Protein AF-A0A922Y7H1-F1 (afdb_monomer)

pLDDT: mean 80.5, std 18.49, range [31.0, 97.25]

Nearest PDB structures (foldseek):
  8wi9-assembly1_w  TM=2.968E-01  e=5.304E+00  Mycolicibacterium smegmatis MC2 155
  3zje-assembly1_A  TM=2.813E-01  e=7.706E+00  Homo sapiens

Sequence (169 aa):
YGSLTTSADGYLCSDLGFDNWMLQHILPPTGPLRGSPVALAERSLAVRLPESMSVREFDKQLHHRMRHAALNPWLHSDAGRAHCDLIGIAPAELMRHTAYGFGEMKRVSAAQEFYFFRPRGDDADRLLRIVELIIHDHVMRPQWRKAASWRSRAQGFGHGYGVRSPSTP

Radius of gyration: 19.72 Å; Cα contacts (8 Å, |Δi|>4): 194; chains: 1; bounding box: 65×36×48 Å

Solvent-accessible surface area (backbone atoms only — not comparable to full-atom values): 10376 Å² total; per-residue (Å²): 121,46,45,29,30,29,44,97,90,69,45,83,39,67,54,87,61,55,91,68,67,73,77,60,55,62,45,33,80,79,61,68,60,92,89,44,55,48,44,83,43,80,56,45,76,44,73,61,73,57,95,90,52,52,70,70,57,51,52,53,53,50,48,62,74,43,49,90,35,20,47,54,63,39,41,74,33,72,69,32,42,54,51,23,62,75,73,73,46,63,52,65,46,73,32,39,22,25,76,45,80,59,83,95,48,77,48,72,44,76,42,81,84,52,64,67,69,49,46,52,41,70,48,23,36,48,53,52,51,53,56,52,48,55,52,48,48,56,70,75,42,60,79,58,64,76,74,56,80,72,78,60,82,82,76,59,80,80,79,75,84,74,81,80,76,86,87,76,136

Foldseek 3Di:
DQQWAADPVGDIDGDDCPVVDDQQFQAEPVAADDVFQWHGDRRDIDGNADPLDDPVNLVVLLLVVQVVQWLLVCCVDPNVVVVCVVVVHRSRRVWTWDWDDDDPDTDIDTDSPDGDADSHYDRSNVSNVSSRVSRVCVVVPVVVVVVPPPDDPVPDDDPDPDDDDDDDD

Mean predicted aligned error: 10.4 Å

Structure (mmCIF, N/CA/C/O backbone):
data_AF-A0A922Y7H1-F1
#
_entry.id   AF-A0A922Y7H1-F1
#
loop_
_atom_site.group_PDB
_atom_site.id
_atom_site.type_symbol
_atom_site.label_atom_id
_atom_site.label_alt_id
_atom_site.label_comp_id
_atom_site.label_asym_id
_atom_site.label_entity_id
_atom_site.label_seq_id
_atom_site.pdbx_PDB_ins_code
_atom_site.Cartn_x
_atom_site.Cartn_y
_atom_site.Cartn_z
_atom_site.occupancy
_atom_site.B_iso_or_equiv
_atom_site.auth_seq_id
_atom_site.auth_comp_id
_atom_site.auth_asym_id
_atom_site.auth_atom_id
_atom_site.pdbx_PDB_model_num
ATOM 1 N N . TYR A 1 1 ? 5.711 13.953 -1.447 1.00 72.12 1 TYR A N 1
ATOM 2 C CA . TYR A 1 1 ? 6.305 12.800 -0.731 1.00 72.12 1 TYR A CA 1
ATOM 3 C C . TYR A 1 1 ? 6.276 11.640 -1.706 1.00 72.12 1 TYR A C 1
ATOM 5 O O . TYR A 1 1 ? 5.263 11.511 -2.378 1.00 72.12 1 TYR A O 1
ATOM 13 N N . GLY A 1 2 ? 7.370 10.902 -1.890 1.00 77.75 2 GLY A N 1
ATOM 14 C CA . GLY A 1 2 ? 7.399 9.782 -2.834 1.00 77.75 2 GLY A CA 1
ATOM 15 C C . GLY A 1 2 ? 7.396 10.127 -4.329 1.00 77.75 2 GLY A C 1
ATOM 16 O O . GLY A 1 2 ? 7.286 9.232 -5.160 1.00 77.75 2 GLY A O 1
ATOM 17 N N . SER A 1 3 ? 7.492 11.411 -4.675 1.00 82.31 3 SER A N 1
ATOM 18 C CA . SER A 1 3 ? 7.348 11.920 -6.043 1.00 82.31 3 SER A CA 1
ATOM 19 C C . SER A 1 3 ? 8.619 11.820 -6.878 1.00 82.31 3 SER A C 1
ATOM 21 O O . SER A 1 3 ? 8.568 12.057 -8.083 1.00 82.31 3 SER A O 1
ATOM 23 N N . LEU A 1 4 ? 9.753 11.509 -6.243 1.00 88.38 4 LEU A N 1
ATOM 24 C CA . LEU A 1 4 ? 11.040 11.460 -6.916 1.00 88.38 4 LEU A CA 1
ATOM 25 C C . LEU A 1 4 ? 11.335 10.061 -7.448 1.00 88.38 4 LEU A C 1
ATOM 27 O O . LEU A 1 4 ? 11.138 9.069 -6.744 1.00 88.38 4 LEU A O 1
ATOM 31 N N . THR A 1 5 ? 11.857 10.024 -8.661 1.00 88.56 5 THR A N 1
ATOM 32 C CA . THR A 1 5 ? 12.353 8.854 -9.391 1.00 88.56 5 THR A CA 1
ATOM 33 C C . THR A 1 5 ? 13.762 9.160 -9.907 1.00 88.56 5 THR A C 1
ATOM 35 O O . THR A 1 5 ? 14.341 10.210 -9.596 1.00 88.56 5 THR A O 1
ATOM 38 N N . THR A 1 6 ? 14.373 8.218 -10.620 1.00 88.69 6 THR A N 1
ATOM 39 C CA . THR A 1 6 ? 15.656 8.424 -11.305 1.00 88.69 6 THR A CA 1
ATOM 40 C C . THR A 1 6 ? 15.438 8.271 -12.802 1.00 88.69 6 THR A C 1
ATOM 42 O O . THR A 1 6 ? 14.778 7.335 -13.231 1.00 88.69 6 THR A O 1
ATOM 45 N N . SER A 1 7 ? 15.940 9.202 -13.602 1.00 86.94 7 SER A N 1
ATOM 46 C CA . SER A 1 7 ? 15.874 9.110 -15.059 1.00 86.94 7 SER A CA 1
ATOM 47 C C . SER A 1 7 ? 16.878 8.083 -15.596 1.00 86.94 7 SER A C 1
ATOM 49 O O . SER A 1 7 ? 17.811 7.689 -14.894 1.00 86.94 7 SER A O 1
ATOM 51 N N . ALA A 1 8 ? 16.726 7.672 -16.857 1.00 85.75 8 ALA A N 1
ATOM 52 C CA . ALA A 1 8 ? 17.631 6.721 -17.513 1.00 85.75 8 ALA A CA 1
ATOM 53 C C . ALA A 1 8 ? 19.113 7.159 -17.501 1.00 85.75 8 ALA A C 1
ATOM 55 O O . ALA A 1 8 ? 20.016 6.327 -17.473 1.00 85.75 8 ALA A O 1
ATOM 56 N N . ASP A 1 9 ? 19.373 8.467 -17.491 1.00 87.56 9 ASP A N 1
ATOM 57 C CA . ASP A 1 9 ? 20.699 9.087 -17.387 1.00 87.56 9 ASP A CA 1
ATOM 58 C C . ASP A 1 9 ? 21.171 9.318 -15.934 1.00 87.56 9 ASP A C 1
ATOM 60 O O . ASP A 1 9 ? 22.264 9.837 -15.707 1.00 87.56 9 ASP A O 1
ATOM 64 N N . GLY A 1 10 ? 20.396 8.875 -14.940 1.00 83.50 10 GLY A N 1
ATOM 65 C CA . GLY A 1 10 ? 20.803 8.819 -13.534 1.00 83.50 10 GLY A CA 1
ATOM 66 C C . GLY A 1 10 ? 20.499 10.072 -12.709 1.00 83.50 10 GLY A C 1
ATOM 67 O O . GLY A 1 10 ? 20.945 10.163 -11.561 1.00 83.50 10 GLY A O 1
ATOM 68 N N . TYR A 1 11 ? 19.746 11.037 -13.241 1.00 86.31 11 TYR A N 1
ATOM 69 C CA . TYR A 1 11 ? 19.364 12.241 -12.502 1.00 86.31 11 TYR A CA 1
ATOM 70 C C . TYR A 1 11 ? 18.078 12.034 -11.704 1.00 86.31 11 TYR A C 1
ATOM 72 O O . TYR A 1 11 ? 17.169 11.312 -12.104 1.00 86.31 11 TYR A O 1
ATOM 80 N N . LEU A 1 12 ? 17.977 12.708 -10.556 1.00 85.38 12 LEU A N 1
ATOM 81 C CA . LEU A 1 12 ? 16.723 12.752 -9.810 1.00 85.38 12 LEU A CA 1
ATOM 82 C C . LEU A 1 12 ? 15.704 13.592 -10.573 1.00 85.38 12 LEU A C 1
ATOM 84 O O . LEU A 1 12 ? 15.927 14.777 -10.826 1.00 85.38 12 LEU A O 1
ATOM 88 N N . CYS A 1 13 ? 14.561 12.992 -10.862 1.00 85.81 13 CYS A N 1
ATOM 89 C CA . CYS A 1 13 ? 13.435 13.647 -11.503 1.00 85.81 13 CYS A CA 1
ATOM 90 C C . CYS A 1 13 ? 12.200 13.567 -10.603 1.00 85.81 13 CYS A C 1
ATOM 92 O O . CYS A 1 13 ? 12.104 12.723 -9.714 1.00 85.81 13 CYS A O 1
ATOM 94 N N . SER A 1 14 ? 11.271 14.503 -10.791 1.00 83.06 14 SER A N 1
ATOM 95 C CA . SER A 1 14 ? 9.931 14.403 -10.219 1.00 83.06 14 SER A CA 1
ATOM 96 C C . SER A 1 14 ? 9.004 13.906 -11.311 1.00 83.06 14 SER A C 1
ATOM 98 O O . SER A 1 14 ? 9.002 14.473 -12.404 1.00 83.06 14 SER A O 1
ATOM 100 N N . ASP A 1 15 ? 8.209 12.884 -11.017 1.00 76.75 15 ASP A N 1
ATOM 101 C CA . ASP A 1 15 ? 7.280 12.336 -11.999 1.00 76.75 15 ASP A CA 1
ATOM 102 C C . ASP A 1 15 ? 6.275 13.395 -12.462 1.00 76.75 15 ASP A C 1
ATOM 104 O O . ASP A 1 15 ? 5.552 13.998 -11.659 1.00 76.75 15 ASP A O 1
ATOM 108 N N . LEU A 1 16 ? 6.206 13.594 -13.779 1.00 70.81 16 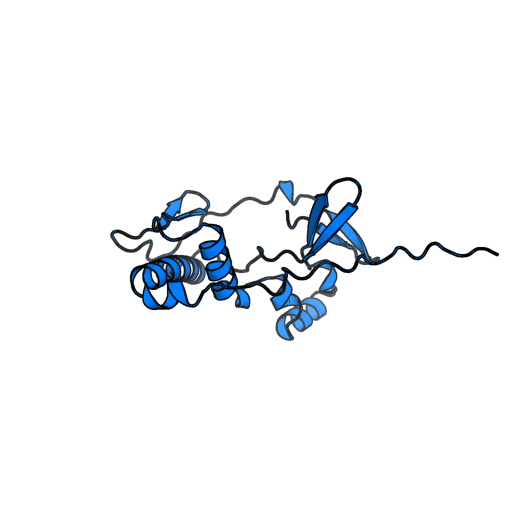LEU A N 1
ATOM 109 C CA . LEU A 1 16 ? 5.206 14.455 -14.394 1.00 70.81 16 LEU A CA 1
ATOM 110 C C . LEU A 1 16 ? 3.811 13.897 -14.101 1.00 70.81 16 LEU A C 1
ATOM 112 O O . LEU A 1 16 ? 3.502 12.747 -14.404 1.00 70.81 16 LEU A O 1
ATOM 116 N N . GLY A 1 17 ? 2.961 14.727 -13.498 1.00 72.69 17 GLY A N 1
ATOM 117 C CA . GLY A 1 17 ? 1.605 14.333 -13.125 1.00 72.69 17 GLY A CA 1
ATOM 118 C C . GLY A 1 17 ? 1.506 13.530 -11.829 1.00 72.69 17 GLY A C 1
ATOM 119 O O . GLY A 1 17 ? 0.415 13.049 -11.536 1.00 72.69 17 GLY A O 1
ATOM 120 N N . PHE A 1 18 ? 2.573 13.422 -11.024 1.00 74.25 18 PHE A N 1
ATOM 121 C CA . PHE A 1 18 ? 2.471 12.882 -9.660 1.00 74.25 18 PHE A CA 1
ATOM 122 C C . PHE A 1 18 ? 1.389 13.608 -8.842 1.00 74.25 18 PHE A C 1
ATOM 124 O O . PHE A 1 18 ? 0.595 12.976 -8.152 1.00 74.25 18 PHE A O 1
ATOM 131 N N . ASP A 1 19 ? 1.281 14.927 -9.013 1.00 77.06 19 ASP A N 1
ATOM 132 C CA . ASP A 1 19 ? 0.252 15.752 -8.367 1.00 77.06 19 ASP A CA 1
ATOM 133 C C . ASP A 1 19 ? -1.176 15.443 -8.855 1.00 77.06 19 ASP A C 1
ATOM 135 O O . ASP A 1 19 ? -2.150 15.793 -8.193 1.00 77.06 19 ASP A O 1
ATOM 139 N N . ASN A 1 20 ? -1.314 14.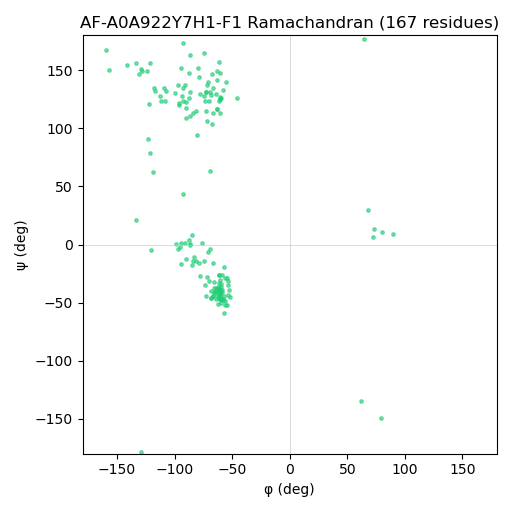743 -9.987 1.00 77.94 20 ASN A N 1
ATOM 140 C CA . ASN A 1 20 ? -2.595 14.301 -10.540 1.00 77.94 20 ASN A CA 1
ATOM 141 C C . ASN A 1 20 ? -2.962 12.871 -10.118 1.00 77.94 20 ASN A C 1
ATOM 143 O O . ASN A 1 20 ? -3.988 12.347 -10.561 1.00 77.94 20 ASN A O 1
ATOM 147 N N . TRP A 1 21 ? -2.145 12.201 -9.298 1.00 77.62 21 TRP A N 1
ATOM 148 C CA . TRP A 1 21 ? -2.483 10.871 -8.801 1.00 77.62 21 TRP A CA 1
ATOM 149 C C . TRP A 1 21 ? -3.742 10.953 -7.940 1.00 77.62 21 TRP A C 1
ATOM 151 O O . TRP A 1 21 ? -3.769 11.592 -6.890 1.00 77.62 21 TRP A O 1
ATOM 161 N N . MET A 1 22 ? -4.805 10.287 -8.386 1.00 73.06 22 MET A N 1
ATOM 162 C CA . MET A 1 22 ? -6.061 10.266 -7.650 1.00 73.06 22 MET A CA 1
ATOM 163 C C . MET A 1 22 ? -6.134 9.063 -6.717 1.00 73.06 22 MET A C 1
ATOM 165 O O . MET A 1 22 ? -5.894 7.924 -7.120 1.00 73.06 22 MET A O 1
ATOM 169 N N . LEU A 1 23 ? -6.565 9.313 -5.482 1.00 75.81 23 LEU A N 1
ATOM 170 C CA . LEU A 1 23 ? -6.943 8.249 -4.560 1.00 75.81 23 LEU A CA 1
ATOM 171 C C . LEU A 1 23 ? -8.162 7.498 -5.110 1.00 75.81 23 LEU A C 1
ATOM 173 O O . LEU A 1 23 ? -9.164 8.109 -5.487 1.00 75.81 23 LEU A O 1
ATOM 177 N N . GLN A 1 24 ? -8.073 6.171 -5.152 1.00 80.25 24 GLN A N 1
ATOM 178 C CA . GLN A 1 24 ? -9.160 5.305 -5.600 1.00 80.25 24 GLN A CA 1
ATOM 179 C C . GLN A 1 24 ? -10.004 4.819 -4.419 1.00 80.25 24 GLN A C 1
ATOM 181 O O . GLN A 1 24 ? -9.518 4.685 -3.296 1.00 80.25 24 GLN A O 1
ATOM 186 N N . HIS A 1 25 ? -11.281 4.539 -4.683 1.00 85.06 25 HIS A N 1
ATOM 187 C CA . HIS A 1 25 ? -12.194 3.993 -3.681 1.00 85.06 25 HIS A CA 1
ATOM 188 C C . HIS A 1 25 ? -11.787 2.555 -3.353 1.00 85.06 25 HIS A C 1
ATOM 190 O O . HIS A 1 25 ? -11.602 1.739 -4.259 1.00 85.06 25 HIS A O 1
ATOM 196 N N . ILE A 1 26 ? -11.695 2.245 -2.061 1.00 86.19 26 ILE A N 1
ATOM 197 C CA . ILE A 1 26 ? -11.404 0.896 -1.572 1.00 86.19 26 ILE A CA 1
ATOM 198 C C . ILE A 1 26 ? -12.742 0.178 -1.388 1.00 86.19 26 ILE A C 1
ATOM 200 O O . ILE A 1 26 ? -13.571 0.605 -0.586 1.00 86.19 26 ILE A O 1
ATOM 204 N N . LEU A 1 27 ? -12.961 -0.901 -2.139 1.00 88.00 27 LEU A N 1
ATOM 205 C CA . LEU A 1 27 ? -14.220 -1.651 -2.175 1.00 88.00 27 LEU A CA 1
ATOM 206 C C . LEU A 1 27 ? -13.985 -3.118 -1.770 1.00 88.00 27 LEU A C 1
ATOM 208 O O . LEU A 1 27 ? -13.888 -3.995 -2.639 1.00 88.00 27 LEU A O 1
ATOM 212 N N . PRO A 1 28 ? -13.853 -3.390 -0.459 1.00 88.94 28 PRO A N 1
ATOM 213 C CA . PRO A 1 28 ? -13.754 -4.746 0.062 1.00 88.94 28 PRO A CA 1
ATOM 214 C C . PRO A 1 28 ? -15.128 -5.438 -0.015 1.00 88.94 28 PRO A C 1
ATOM 216 O O . PRO A 1 28 ? -16.120 -4.839 0.407 1.00 88.94 28 PRO A O 1
ATOM 219 N N . PRO A 1 29 ? -15.230 -6.671 -0.547 1.00 89.56 29 PRO A N 1
ATOM 220 C CA . PRO A 1 29 ? -16.507 -7.370 -0.705 1.00 89.56 29 PRO A CA 1
ATOM 221 C C . PRO A 1 29 ? -17.238 -7.646 0.612 1.00 89.56 29 PRO A C 1
ATOM 223 O O . PRO A 1 29 ? -18.468 -7.642 0.627 1.00 89.56 29 PRO A O 1
ATOM 226 N N . THR A 1 30 ? -16.519 -7.894 1.711 1.00 89.00 30 THR A N 1
ATOM 227 C CA . THR A 1 30 ? -17.152 -8.267 2.990 1.00 89.00 30 THR A CA 1
ATOM 228 C C . THR A 1 30 ? -17.387 -7.080 3.919 1.00 89.00 30 THR A C 1
ATOM 230 O O . THR A 1 30 ? -18.186 -7.178 4.850 1.00 89.00 30 THR A O 1
ATOM 233 N N . GLY A 1 31 ? -16.725 -5.949 3.660 1.00 89.44 31 GLY A N 1
ATOM 234 C CA . GLY A 1 31 ? -16.810 -4.752 4.491 1.00 89.44 31 GLY A CA 1
ATOM 235 C C . GLY A 1 31 ? -16.257 -4.934 5.919 1.00 89.44 31 GLY A C 1
ATOM 236 O O . GLY A 1 31 ? -15.794 -6.018 6.305 1.00 89.44 31 GLY A O 1
ATOM 237 N N . PRO A 1 32 ? -16.247 -3.852 6.722 1.00 91.44 32 PRO A N 1
ATOM 238 C CA . PRO A 1 32 ? -15.766 -3.900 8.104 1.00 91.44 32 PRO A CA 1
ATOM 239 C C . PRO A 1 32 ? -16.611 -4.818 8.988 1.00 91.44 32 PRO A C 1
ATOM 241 O O . PRO A 1 32 ? -17.822 -4.940 8.796 1.00 91.44 32 PRO A O 1
ATOM 244 N N . LEU A 1 33 ? -15.989 -5.437 9.999 1.00 88.00 33 LEU A N 1
ATOM 245 C CA . LEU A 1 33 ? -16.744 -6.196 11.004 1.00 88.00 33 LEU A CA 1
ATOM 246 C C . LEU A 1 33 ? -17.728 -5.295 11.759 1.00 88.00 33 LEU A C 1
ATOM 248 O O . LEU A 1 33 ? -17.536 -4.084 11.905 1.00 88.00 33 LEU A O 1
ATOM 252 N N . ARG A 1 34 ? -18.775 -5.898 12.328 1.00 86.88 34 ARG A N 1
ATOM 253 C CA . ARG A 1 34 ? -19.688 -5.171 13.213 1.00 86.88 34 ARG A CA 1
ATOM 254 C C . ARG A 1 34 ? -1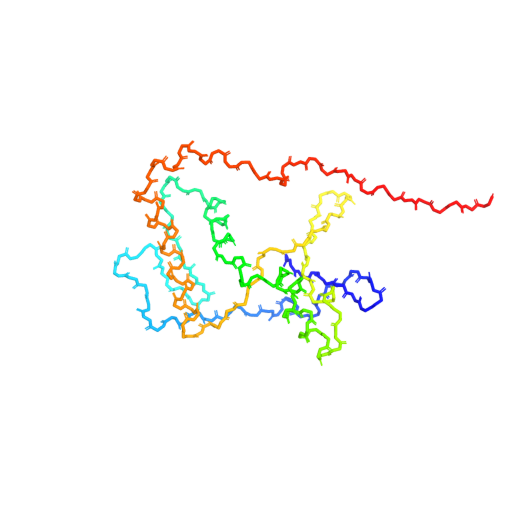8.918 -4.621 14.416 1.00 86.88 34 ARG A C 1
ATOM 256 O O . ARG A 1 34 ? -18.267 -5.372 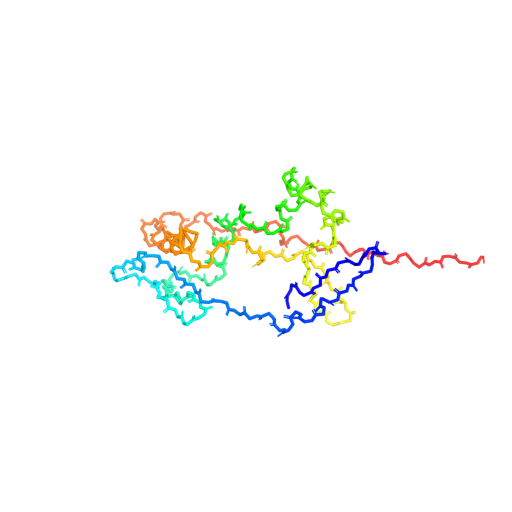15.134 1.00 86.88 34 ARG A O 1
ATOM 263 N N . GLY A 1 35 ? -19.020 -3.311 14.641 1.00 86.62 35 GLY A N 1
ATOM 264 C CA . GLY A 1 35 ? -18.272 -2.629 15.702 1.00 86.62 35 GLY A CA 1
ATOM 265 C C . GLY A 1 35 ? -16.778 -2.467 15.405 1.00 86.62 35 GLY A C 1
ATOM 266 O O . GLY A 1 35 ? -16.023 -2.135 16.319 1.00 86.62 35 GLY A O 1
ATOM 267 N N . SER A 1 36 ? -16.352 -2.692 14.155 1.00 89.19 36 SER A N 1
ATOM 268 C CA . SER A 1 36 ? -14.960 -2.536 13.745 1.00 89.19 36 SER A CA 1
ATOM 269 C C . SER A 1 36 ? -14.443 -1.131 14.077 1.00 89.19 36 SER A C 1
ATOM 271 O O . SER A 1 36 ? -15.161 -0.140 13.907 1.00 89.19 36 SER A O 1
ATOM 273 N N . PRO A 1 37 ? -13.191 -1.011 14.549 1.00 91.62 37 PRO A N 1
ATOM 274 C CA . PRO A 1 37 ? -12.519 0.278 14.667 1.00 91.62 37 PRO A CA 1
ATOM 275 C C . PRO A 1 37 ? -12.173 0.883 13.296 1.00 91.62 37 PRO A C 1
ATOM 277 O O . PRO A 1 37 ? -11.643 1.991 13.248 1.00 91.62 37 PRO A O 1
ATOM 280 N N . VAL A 1 38 ? -12.442 0.171 12.199 1.00 94.12 38 VAL A N 1
ATOM 281 C CA . VAL A 1 38 ? -12.191 0.606 10.826 1.00 94.12 38 VAL A CA 1
ATOM 282 C C . VAL A 1 38 ? -13.513 0.904 10.129 1.00 94.12 38 VAL A C 1
ATOM 284 O O . VAL A 1 38 ? -14.454 0.116 10.193 1.00 94.12 38 VAL A O 1
ATOM 287 N N . ALA A 1 39 ? -13.567 2.024 9.420 1.00 92.62 39 ALA A N 1
ATOM 288 C CA . ALA A 1 39 ? -14.666 2.388 8.540 1.00 92.62 39 ALA A CA 1
ATOM 289 C C . ALA A 1 39 ? -14.147 2.652 7.122 1.00 92.62 39 ALA A C 1
ATOM 291 O O . ALA A 1 39 ? -13.018 3.109 6.931 1.00 92.62 39 ALA A O 1
ATOM 292 N N . LEU A 1 40 ? -14.986 2.378 6.123 1.00 90.81 40 LEU A N 1
ATOM 293 C CA . LEU A 1 40 ? -14.726 2.779 4.742 1.00 90.81 40 LEU A CA 1
ATOM 294 C C . LEU A 1 40 ? -15.128 4.245 4.583 1.00 90.81 40 LEU A C 1
ATOM 296 O O . LEU A 1 40 ? -16.302 4.582 4.724 1.00 90.81 40 LEU A O 1
ATOM 300 N N . ALA A 1 41 ? -14.154 5.109 4.314 1.00 86.50 41 ALA A N 1
ATOM 301 C CA . ALA A 1 41 ? -14.401 6.457 3.819 1.00 86.50 41 ALA A CA 1
ATOM 302 C C . ALA A 1 41 ? -14.365 6.445 2.282 1.00 86.50 41 ALA A C 1
ATOM 304 O O . ALA A 1 41 ? -14.017 5.437 1.670 1.00 86.50 41 ALA A O 1
ATOM 305 N N . GLU A 1 42 ? -14.707 7.567 1.644 1.00 80.06 42 GLU A N 1
ATOM 306 C CA . GLU A 1 42 ? -14.826 7.649 0.180 1.00 80.06 42 GLU A CA 1
ATOM 307 C C . GLU A 1 42 ? -13.568 7.132 -0.548 1.00 80.06 42 GLU A C 1
ATOM 309 O O . GLU A 1 42 ? -13.665 6.336 -1.478 1.00 80.06 42 GLU A O 1
ATOM 314 N N . ARG A 1 43 ? -12.373 7.532 -0.093 1.00 81.88 43 ARG A N 1
ATOM 315 C CA . ARG A 1 43 ? -11.085 7.223 -0.750 1.00 81.88 43 ARG A CA 1
ATOM 316 C C . ARG A 1 43 ? -10.005 6.734 0.214 1.00 81.88 43 ARG A C 1
ATOM 318 O O . ARG A 1 43 ? -8.813 6.856 -0.062 1.00 81.88 43 ARG A O 1
ATOM 325 N N . SER A 1 44 ? -10.407 6.236 1.379 1.00 87.31 44 SER A N 1
ATOM 326 C CA . SER A 1 44 ? -9.483 5.793 2.422 1.00 87.31 44 SER A CA 1
ATOM 327 C C . SER A 1 44 ? -10.152 4.841 3.410 1.00 87.31 44 SER A C 1
ATOM 329 O O . SER A 1 44 ? -11.375 4.702 3.456 1.00 87.31 44 SER A O 1
ATOM 331 N N . LEU A 1 45 ? -9.329 4.190 4.229 1.00 90.38 45 LEU A N 1
ATOM 332 C CA . LEU A 1 45 ? -9.788 3.557 5.458 1.00 90.38 45 LEU A CA 1
ATOM 333 C C . LEU A 1 45 ? -9.680 4.581 6.589 1.00 90.38 45 LEU A C 1
ATOM 335 O O . LEU A 1 45 ? -8.596 5.099 6.856 1.00 90.38 45 LEU A O 1
ATOM 339 N N . ALA A 1 46 ? -10.794 4.866 7.255 1.00 92.94 46 ALA A N 1
ATOM 340 C CA . ALA A 1 46 ? -10.803 5.646 8.483 1.00 92.94 46 ALA A CA 1
ATOM 341 C C . ALA A 1 46 ? -10.600 4.698 9.667 1.00 92.94 46 ALA A C 1
ATOM 343 O O . ALA A 1 46 ? -11.329 3.718 9.817 1.00 92.94 46 ALA A O 1
ATOM 344 N N . VAL A 1 47 ? -9.603 4.978 10.502 1.00 95.19 47 VAL A N 1
ATOM 345 C CA . VAL A 1 47 ? -9.177 4.072 11.571 1.00 95.19 47 VAL A CA 1
ATOM 346 C C . VAL A 1 47 ? -9.260 4.775 12.918 1.00 95.19 47 VAL A C 1
ATOM 348 O O . VAL A 1 47 ? -8.596 5.785 13.144 1.00 95.19 47 VAL A O 1
ATOM 351 N N . ARG A 1 48 ? -10.049 4.223 13.841 1.00 95.12 48 ARG A N 1
ATOM 352 C CA . ARG A 1 48 ? -10.106 4.666 15.235 1.00 95.12 48 ARG A CA 1
ATOM 353 C C . ARG A 1 48 ? -9.092 3.886 16.063 1.00 95.12 48 ARG A C 1
ATOM 355 O O . ARG A 1 48 ? -9.283 2.704 16.344 1.00 95.12 48 ARG A O 1
ATOM 362 N N . LEU A 1 49 ? -8.029 4.565 16.475 1.00 95.50 49 LEU A N 1
ATOM 363 C CA . LEU A 1 49 ? -6.986 3.965 17.301 1.00 95.50 49 LEU A CA 1
ATOM 364 C C . LEU A 1 49 ? -7.420 3.877 18.777 1.00 95.50 49 LEU A C 1
ATOM 366 O O . LEU A 1 49 ? -8.097 4.782 19.268 1.00 95.50 49 LEU A O 1
ATOM 370 N N . PRO A 1 50 ? -7.029 2.815 19.506 1.00 93.31 50 PRO A N 1
ATOM 371 C CA . PRO A 1 50 ? -7.113 2.793 20.965 1.00 93.31 50 PRO A CA 1
ATOM 372 C C . PRO A 1 50 ? -6.255 3.905 21.584 1.00 93.31 50 PRO A C 1
ATOM 374 O O . PRO A 1 50 ? -5.166 4.173 21.087 1.00 93.31 50 PRO A O 1
ATOM 377 N N . GLU A 1 51 ? -6.665 4.464 22.727 1.00 91.00 51 GLU A N 1
ATOM 378 C CA . GLU A 1 51 ? -5.932 5.549 23.421 1.00 91.00 51 GLU A CA 1
ATOM 379 C C . GLU A 1 51 ? -4.463 5.212 23.729 1.00 91.00 51 GLU A C 1
ATOM 381 O O . GLU A 1 51 ? -3.600 6.081 23.784 1.00 91.00 51 GLU A O 1
ATOM 386 N N . SER A 1 52 ? -4.170 3.923 23.908 1.00 90.12 52 SER A N 1
ATOM 387 C CA . SER A 1 52 ? -2.828 3.412 24.205 1.00 90.12 52 SER A CA 1
ATOM 388 C C . SER A 1 52 ? -1.963 3.137 22.970 1.00 90.12 52 SER A C 1
ATOM 390 O O . SER A 1 52 ? -0.850 2.642 23.133 1.00 90.12 52 SER A O 1
ATOM 392 N N . MET A 1 53 ? -2.458 3.383 21.754 1.00 92.12 53 MET A N 1
ATOM 393 C CA . MET A 1 53 ? -1.713 3.193 20.507 1.00 92.12 53 MET A CA 1
ATOM 394 C C . MET A 1 53 ? -1.422 4.547 19.865 1.00 92.12 53 MET A C 1
ATOM 396 O O . MET A 1 53 ? -2.331 5.300 19.524 1.00 92.12 53 MET A O 1
ATOM 400 N N . SER A 1 54 ? -0.143 4.833 19.625 1.00 92.25 54 SER A N 1
ATOM 401 C CA . SER A 1 54 ? 0.237 6.012 18.841 1.00 92.25 54 SER A CA 1
ATOM 402 C C . SER A 1 54 ? 0.083 5.763 17.337 1.00 92.25 54 SER A C 1
ATOM 404 O O . SER A 1 54 ? 0.296 4.648 16.860 1.00 92.25 54 SER A O 1
ATOM 406 N N . VAL A 1 55 ? -0.177 6.821 16.563 1.00 92.62 55 VAL A N 1
ATOM 407 C CA . VAL A 1 55 ? -0.209 6.760 15.085 1.00 92.62 55 VAL A CA 1
ATOM 408 C C . VAL A 1 55 ? 1.089 6.171 14.526 1.00 92.62 55 VAL A C 1
ATOM 410 O O . VAL A 1 55 ? 1.071 5.288 13.678 1.00 92.62 55 VAL A O 1
ATOM 413 N N . ARG A 1 56 ? 2.238 6.585 15.070 1.00 90.12 56 ARG A N 1
ATOM 414 C CA . ARG A 1 56 ? 3.549 6.093 14.628 1.00 90.12 56 ARG A CA 1
ATOM 415 C C . ARG A 1 56 ? 3.725 4.591 14.848 1.00 90.12 56 ARG A C 1
ATOM 417 O O . ARG A 1 56 ? 4.422 3.929 14.081 1.00 90.12 56 ARG A O 1
ATOM 424 N N . GLU A 1 57 ? 3.185 4.065 15.940 1.00 92.44 57 GLU A N 1
ATOM 425 C CA . GLU A 1 57 ? 3.214 2.631 16.213 1.00 92.44 57 GLU A CA 1
ATOM 426 C C . GLU A 1 57 ? 2.323 1.873 15.231 1.00 92.44 57 GLU A C 1
ATOM 428 O O . GLU A 1 57 ? 2.781 0.893 14.640 1.00 92.44 57 GLU A O 1
ATOM 433 N N . PHE A 1 58 ? 1.107 2.371 14.997 1.00 94.19 58 PHE A N 1
ATOM 434 C CA . PHE A 1 58 ? 0.199 1.832 13.989 1.00 94.19 58 PHE A CA 1
ATOM 435 C C . PHE A 1 58 ? 0.861 1.779 12.604 1.00 94.19 58 PHE A C 1
ATOM 437 O O . PHE A 1 58 ? 0.930 0.705 12.007 1.00 94.19 58 PHE A O 1
ATOM 444 N N . ASP A 1 59 ? 1.437 2.890 12.138 1.00 91.94 59 ASP A N 1
ATOM 445 C CA . ASP A 1 59 ? 2.093 2.981 10.827 1.00 91.94 59 ASP A CA 1
ATOM 446 C C . ASP A 1 59 ? 3.236 1.976 10.681 1.00 91.94 59 ASP A C 1
ATOM 448 O O . ASP A 1 59 ? 3.375 1.323 9.647 1.00 91.94 59 ASP A O 1
ATOM 452 N N . LYS A 1 60 ? 4.045 1.793 11.732 1.00 90.62 60 LYS A N 1
ATOM 453 C CA . LYS A 1 60 ? 5.117 0.787 11.731 1.00 90.62 60 LYS A CA 1
ATOM 454 C C . LYS A 1 60 ? 4.566 -0.629 11.591 1.00 90.62 60 LYS A C 1
ATOM 456 O O . LYS A 1 60 ? 5.137 -1.429 10.849 1.00 90.62 60 LYS A O 1
ATOM 461 N N . GLN A 1 61 ? 3.490 -0.951 12.306 1.00 93.19 61 GLN A N 1
ATOM 462 C CA . GLN A 1 61 ? 2.860 -2.271 12.240 1.00 93.19 61 GLN A CA 1
ATOM 463 C C . GLN A 1 61 ? 2.203 -2.511 10.879 1.00 93.19 61 GLN A C 1
ATOM 465 O O . GLN A 1 61 ? 2.315 -3.611 10.330 1.00 93.19 61 GLN A O 1
ATOM 470 N N . LEU A 1 62 ? 1.561 -1.484 10.321 1.00 93.62 62 LEU A N 1
ATOM 471 C CA . LEU A 1 62 ? 0.984 -1.522 8.985 1.00 93.62 62 LEU A CA 1
ATOM 472 C C . LEU A 1 62 ? 2.072 -1.750 7.938 1.00 93.62 62 LEU A C 1
ATOM 474 O O . LEU A 1 62 ? 1.981 -2.708 7.175 1.00 93.62 62 LEU A O 1
ATOM 478 N N . HIS A 1 63 ? 3.144 -0.956 7.964 1.00 91.38 63 HIS A N 1
ATOM 479 C CA . HIS A 1 63 ? 4.283 -1.119 7.063 1.00 91.38 63 HIS A CA 1
ATOM 480 C C . HIS A 1 63 ? 4.899 -2.520 7.167 1.00 91.38 63 HIS A C 1
ATOM 482 O O . HIS A 1 63 ? 5.156 -3.169 6.154 1.00 91.38 63 HIS A O 1
ATOM 488 N N . HIS A 1 64 ? 5.080 -3.034 8.389 1.00 91.06 64 HIS A N 1
ATOM 489 C CA . HIS A 1 64 ? 5.609 -4.379 8.600 1.00 91.06 64 HIS A CA 1
ATOM 490 C C . HIS A 1 64 ? 4.724 -5.462 7.970 1.00 91.06 64 HIS A C 1
ATOM 492 O O . HIS A 1 64 ? 5.238 -6.340 7.275 1.00 91.06 64 HIS A O 1
ATOM 498 N N . ARG A 1 65 ? 3.402 -5.400 8.182 1.00 92.31 65 ARG A N 1
ATOM 499 C CA . ARG A 1 65 ? 2.453 -6.372 7.613 1.00 92.31 65 ARG A CA 1
ATOM 500 C C . ARG A 1 65 ? 2.304 -6.226 6.094 1.00 92.31 65 ARG A C 1
ATOM 502 O O . ARG A 1 65 ? 2.133 -7.229 5.410 1.00 92.31 65 ARG A O 1
ATOM 509 N N . MET A 1 66 ? 2.445 -5.012 5.562 1.00 92.50 66 MET A N 1
ATOM 510 C CA . MET A 1 66 ? 2.340 -4.705 4.129 1.00 92.50 66 MET A CA 1
ATOM 511 C C . MET A 1 66 ? 3.660 -4.869 3.356 1.00 92.50 66 MET A C 1
ATOM 513 O O . MET A 1 66 ? 3.683 -4.683 2.141 1.00 92.50 66 MET A O 1
ATOM 517 N N . ARG A 1 67 ? 4.766 -5.252 4.013 1.00 89.88 67 ARG A N 1
ATOM 518 C CA . ARG A 1 67 ? 6.117 -5.286 3.413 1.00 89.88 67 ARG A CA 1
ATOM 519 C C . ARG A 1 67 ? 6.227 -6.090 2.112 1.00 89.88 67 ARG A C 1
ATOM 521 O O . ARG A 1 67 ? 7.040 -5.758 1.262 1.00 89.88 67 ARG A O 1
ATOM 528 N N . HIS A 1 68 ? 5.425 -7.146 1.963 1.00 87.44 68 HIS A N 1
ATOM 529 C CA . HIS A 1 68 ? 5.443 -8.015 0.781 1.00 87.44 68 HIS A CA 1
ATOM 530 C C . HIS A 1 68 ? 4.705 -7.412 -0.420 1.00 87.44 68 HIS A C 1
ATOM 532 O O . HIS A 1 68 ? 4.902 -7.868 -1.540 1.00 87.44 68 HIS A O 1
ATOM 538 N N . ALA A 1 69 ? 3.890 -6.383 -0.190 1.00 90.69 69 ALA A N 1
ATOM 539 C CA . ALA A 1 69 ? 3.230 -5.604 -1.227 1.00 90.69 69 ALA A CA 1
ATOM 540 C C . ALA A 1 69 ? 3.995 -4.313 -1.565 1.00 90.69 69 ALA A C 1
ATOM 542 O O . ALA A 1 69 ? 3.567 -3.569 -2.440 1.00 90.69 69 ALA A O 1
ATOM 543 N N . ALA A 1 70 ? 5.091 -4.003 -0.865 1.00 92.94 70 ALA A N 1
ATOM 544 C CA . ALA A 1 70 ? 5.795 -2.737 -1.023 1.00 92.94 70 ALA A CA 1
ATOM 545 C C . ALA A 1 70 ? 6.570 -2.671 -2.353 1.00 92.94 70 ALA A C 1
ATOM 547 O O . ALA A 1 70 ? 7.349 -3.574 -2.667 1.00 92.94 70 ALA A O 1
ATOM 548 N N . LEU A 1 71 ? 6.406 -1.566 -3.090 1.00 92.94 71 LEU A N 1
ATOM 549 C CA . LEU A 1 71 ? 6.989 -1.341 -4.421 1.00 92.94 71 LEU A CA 1
ATOM 550 C C . LEU A 1 71 ? 8.515 -1.475 -4.423 1.00 92.94 71 LEU A C 1
ATOM 552 O O . LEU A 1 71 ? 9.069 -2.314 -5.127 1.00 92.94 71 LEU A O 1
ATOM 556 N N . ASN A 1 72 ? 9.201 -0.657 -3.621 1.00 93.38 72 ASN A N 1
ATOM 557 C CA . ASN A 1 72 ? 10.662 -0.595 -3.635 1.00 93.38 72 ASN A CA 1
ATOM 558 C C . ASN A 1 72 ? 11.307 -1.948 -3.264 1.00 93.38 72 ASN A C 1
ATOM 560 O O . ASN A 1 72 ? 12.187 -2.395 -3.998 1.00 93.38 72 ASN A O 1
ATOM 564 N N . PRO A 1 73 ? 10.886 -2.655 -2.193 1.00 93.06 73 PRO A N 1
ATOM 565 C CA . PRO A 1 73 ? 11.364 -4.013 -1.928 1.00 93.06 73 PRO A CA 1
ATOM 566 C C . PRO A 1 73 ? 11.068 -5.004 -3.057 1.00 93.06 73 PRO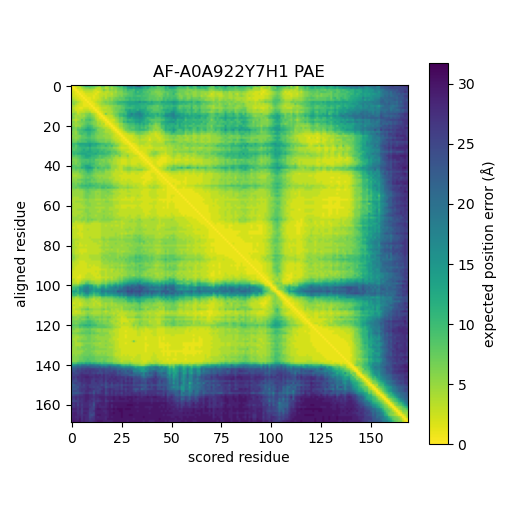 A C 1
ATOM 568 O O . PRO A 1 73 ? 11.923 -5.829 -3.374 1.00 93.06 73 PRO A O 1
ATOM 571 N N . TRP A 1 74 ? 9.891 -4.920 -3.685 1.00 94.06 74 TRP A N 1
ATOM 572 C CA . TRP A 1 74 ? 9.532 -5.796 -4.799 1.00 94.06 74 TRP A CA 1
ATOM 573 C C . TRP A 1 74 ? 10.441 -5.591 -6.018 1.00 94.06 74 TRP A C 1
ATOM 575 O O . TRP A 1 74 ? 10.896 -6.583 -6.583 1.00 94.06 74 TRP A O 1
ATOM 585 N N . LEU A 1 75 ? 10.807 -4.349 -6.356 1.00 94.19 75 LEU A N 1
ATOM 586 C CA . LEU A 1 75 ? 11.769 -4.038 -7.429 1.00 94.19 75 LEU A CA 1
ATOM 587 C C . LEU A 1 75 ? 13.152 -4.681 -7.201 1.00 94.19 75 LEU A C 1
ATOM 589 O O . LEU A 1 75 ? 13.865 -4.979 -8.155 1.00 94.19 75 LEU A O 1
ATOM 593 N N . HIS A 1 76 ? 13.518 -4.949 -5.943 1.00 92.69 76 HIS A N 1
ATOM 594 C CA . HIS A 1 76 ? 14.755 -5.650 -5.574 1.00 92.69 76 HIS A CA 1
ATOM 595 C C . HIS A 1 76 ? 14.597 -7.175 -5.469 1.00 92.69 76 HIS A C 1
ATOM 597 O O . HIS A 1 76 ? 15.559 -7.865 -5.121 1.00 92.69 76 HIS A O 1
ATOM 603 N N . SER A 1 77 ? 13.415 -7.726 -5.729 1.00 93.88 77 SER A N 1
ATOM 604 C CA . SER A 1 77 ? 13.200 -9.175 -5.786 1.00 93.88 77 SER A CA 1
ATOM 605 C C . SER A 1 77 ? 13.510 -9.728 -7.180 1.00 93.88 77 SER A C 1
ATOM 607 O O . SER A 1 77 ? 13.549 -8.975 -8.152 1.00 93.88 77 SER A O 1
ATOM 609 N N . ASP A 1 78 ? 13.690 -11.046 -7.298 1.00 96.19 78 ASP A N 1
ATOM 610 C CA . ASP A 1 78 ? 13.892 -11.695 -8.603 1.00 96.19 78 ASP A CA 1
ATOM 611 C C . ASP A 1 78 ? 12.697 -11.484 -9.539 1.00 96.19 78 ASP A C 1
ATOM 613 O O . ASP A 1 78 ? 12.879 -11.201 -10.718 1.00 96.19 78 ASP A O 1
ATOM 617 N N . ALA A 1 79 ? 11.473 -11.540 -9.004 1.00 94.38 79 ALA A N 1
ATOM 618 C CA . ALA A 1 79 ? 10.258 -11.301 -9.778 1.00 94.38 79 ALA A CA 1
ATOM 619 C C . ALA A 1 79 ? 10.165 -9.852 -10.284 1.00 94.38 79 ALA A C 1
ATOM 621 O O . ALA A 1 79 ? 9.770 -9.624 -11.425 1.00 94.38 79 ALA A O 1
ATOM 622 N N . GLY A 1 80 ? 10.543 -8.878 -9.449 1.00 94.25 80 GLY A N 1
ATOM 623 C CA . GLY A 1 80 ? 10.572 -7.469 -9.841 1.00 94.25 80 GLY A CA 1
ATOM 624 C C . GLY A 1 80 ? 11.623 -7.190 -10.908 1.00 94.25 80 GLY A C 1
ATOM 625 O O . GLY A 1 80 ? 11.313 -6.537 -11.901 1.00 94.25 80 GLY A O 1
ATOM 626 N N . ARG A 1 81 ? 12.832 -7.749 -10.753 1.00 96.12 81 ARG A N 1
ATOM 627 C CA . ARG A 1 81 ? 13.892 -7.669 -11.769 1.00 96.12 81 ARG A CA 1
ATOM 628 C C . ARG A 1 81 ? 13.457 -8.280 -13.096 1.00 96.12 81 ARG A C 1
ATOM 630 O O . ARG A 1 81 ? 13.506 -7.595 -14.105 1.00 96.12 81 ARG A O 1
ATOM 637 N N . ALA A 1 82 ? 12.932 -9.504 -13.077 1.00 97.25 82 ALA A N 1
ATOM 638 C CA . ALA A 1 82 ? 12.458 -10.171 -14.288 1.00 97.25 82 ALA A CA 1
ATOM 639 C C . ALA A 1 82 ? 11.340 -9.383 -14.995 1.00 97.25 82 ALA A C 1
ATOM 641 O O . ALA A 1 82 ? 11.289 -9.341 -16.222 1.00 97.25 82 ALA A O 1
ATOM 642 N N . HIS A 1 83 ? 10.449 -8.735 -14.236 1.00 95.69 83 HIS A N 1
ATOM 643 C CA . HIS A 1 83 ? 9.431 -7.855 -14.808 1.00 95.69 83 HIS A CA 1
ATOM 644 C C . HIS A 1 83 ? 10.041 -6.605 -15.455 1.00 95.69 83 HIS A C 1
ATOM 646 O O . HIS A 1 83 ? 9.643 -6.240 -16.555 1.00 95.69 83 HIS A O 1
ATOM 652 N N . CYS A 1 84 ? 11.001 -5.967 -14.784 1.00 96.56 84 CYS A N 1
ATOM 653 C CA . CYS A 1 84 ? 11.721 -4.800 -15.295 1.00 96.56 84 CYS A CA 1
ATOM 654 C C . CYS A 1 84 ? 12.478 -5.131 -16.592 1.00 96.56 84 CYS A C 1
ATOM 656 O O . CYS A 1 84 ? 12.361 -4.399 -17.574 1.00 96.56 84 CYS A O 1
ATOM 658 N N . ASP A 1 85 ? 13.151 -6.283 -16.629 1.00 96.94 85 ASP A N 1
ATOM 659 C CA . ASP A 1 85 ? 13.849 -6.788 -17.814 1.00 96.94 85 ASP A CA 1
ATOM 660 C C . ASP A 1 85 ? 12.877 -7.028 -18.980 1.00 96.94 85 ASP A C 1
ATOM 662 O O . ASP A 1 85 ? 13.169 -6.665 -20.118 1.00 96.94 85 ASP A O 1
ATOM 666 N N . LEU A 1 86 ? 11.689 -7.583 -18.701 1.00 97.12 86 LEU A N 1
ATOM 667 C CA . LEU A 1 86 ? 10.650 -7.825 -19.708 1.00 97.12 86 LEU A CA 1
ATOM 668 C C . LEU A 1 86 ? 10.155 -6.531 -20.371 1.00 97.12 86 LEU A C 1
ATOM 670 O O . LEU A 1 86 ? 9.857 -6.535 -21.565 1.00 97.12 86 LEU A O 1
ATOM 674 N N . ILE A 1 87 ? 10.036 -5.443 -19.607 1.00 96.12 87 ILE A N 1
ATOM 675 C CA . ILE A 1 87 ? 9.541 -4.151 -20.108 1.00 96.12 87 ILE A CA 1
ATOM 676 C C . ILE A 1 87 ? 10.665 -3.196 -20.534 1.00 96.12 87 ILE A C 1
ATOM 678 O O . ILE A 1 87 ? 10.373 -2.103 -21.013 1.00 96.12 87 ILE A O 1
ATOM 682 N N . GLY A 1 88 ? 11.932 -3.597 -20.380 1.00 95.44 88 GLY A N 1
ATOM 683 C CA . GLY A 1 88 ? 13.101 -2.813 -20.780 1.00 95.44 88 GLY A CA 1
ATOM 684 C C . GLY A 1 88 ? 13.333 -1.547 -19.950 1.00 95.44 88 GLY A C 1
ATOM 685 O O . GLY A 1 88 ? 13.860 -0.575 -20.484 1.00 95.44 88 GLY A O 1
ATOM 686 N N . ILE A 1 89 ? 12.930 -1.535 -18.674 1.00 93.81 89 ILE A N 1
ATOM 687 C CA . ILE A 1 89 ? 13.093 -0.386 -17.762 1.00 93.81 89 ILE A CA 1
ATOM 688 C C . ILE A 1 89 ? 13.988 -0.803 -16.600 1.00 93.81 89 ILE A C 1
ATOM 690 O O . ILE A 1 89 ? 13.765 -1.861 -16.014 1.00 93.81 89 ILE A O 1
ATOM 694 N N . ALA A 1 90 ? 14.974 0.010 -16.213 1.00 92.69 90 ALA A N 1
ATOM 695 C CA . ALA A 1 90 ? 15.803 -0.329 -15.061 1.00 92.69 90 ALA A CA 1
ATOM 696 C C . ALA A 1 90 ? 14.998 -0.190 -13.749 1.00 92.69 90 ALA A C 1
ATOM 698 O O . ALA A 1 90 ? 14.291 0.802 -13.562 1.00 92.69 90 ALA A O 1
ATOM 699 N N . PRO A 1 91 ? 15.143 -1.106 -12.766 1.00 93.00 91 PRO A N 1
ATOM 700 C CA . PRO A 1 91 ? 14.427 -1.005 -11.491 1.00 93.00 91 PRO A CA 1
ATOM 701 C C . PRO A 1 91 ? 14.613 0.340 -10.776 1.00 93.00 91 PRO A C 1
ATOM 703 O O . PRO A 1 91 ? 13.679 0.836 -10.152 1.00 93.00 91 PRO A O 1
ATOM 706 N N . ALA A 1 92 ? 15.802 0.945 -10.891 1.00 90.50 92 ALA A N 1
ATOM 707 C CA . ALA A 1 92 ? 16.120 2.248 -10.309 1.00 90.50 92 ALA A CA 1
ATOM 708 C C . ALA A 1 92 ? 15.223 3.380 -10.840 1.00 90.50 92 ALA A C 1
ATOM 710 O O . ALA A 1 92 ? 14.909 4.302 -10.091 1.00 90.50 92 ALA A O 1
ATOM 711 N N . GLU A 1 93 ? 14.757 3.288 -12.087 1.00 90.94 93 GLU A N 1
ATOM 712 C CA . GLU A 1 93 ? 13.866 4.289 -12.680 1.00 90.94 93 GLU A CA 1
ATOM 713 C C . GLU A 1 93 ? 12.450 4.226 -12.092 1.00 90.94 93 GLU A C 1
ATOM 715 O O . GLU A 1 93 ? 11.756 5.236 -11.991 1.00 90.94 93 GLU A O 1
ATOM 720 N N . LEU A 1 94 ? 12.032 3.044 -11.629 1.00 90.31 94 LEU A N 1
ATOM 721 C CA . LEU A 1 94 ? 10.732 2.823 -10.990 1.00 90.31 94 LEU A CA 1
ATOM 722 C C . LEU A 1 94 ? 10.766 3.028 -9.470 1.00 90.31 94 LEU A C 1
ATOM 724 O O . LEU A 1 94 ? 9.710 3.087 -8.827 1.00 90.31 94 LEU A O 1
ATOM 728 N N . MET A 1 95 ? 11.960 3.121 -8.878 1.00 91.44 95 MET A N 1
ATOM 729 C CA . MET A 1 95 ? 12.117 3.328 -7.444 1.00 91.44 95 MET A CA 1
ATOM 730 C C . MET A 1 95 ? 11.613 4.704 -7.030 1.00 91.44 95 MET A C 1
ATOM 732 O O . MET A 1 95 ? 11.939 5.732 -7.621 1.00 91.44 95 MET A O 1
ATOM 736 N N . ARG A 1 96 ? 10.843 4.721 -5.943 1.00 90.69 96 ARG A N 1
ATOM 737 C CA . ARG A 1 96 ? 10.282 5.953 -5.390 1.00 90.69 96 ARG A CA 1
ATOM 738 C C . ARG A 1 96 ? 11.129 6.484 -4.259 1.00 90.69 96 ARG A C 1
ATOM 740 O O . ARG A 1 96 ? 11.530 5.737 -3.361 1.00 90.69 96 ARG A O 1
ATOM 747 N N . HIS A 1 97 ? 11.330 7.791 -4.264 1.00 89.88 97 HIS A N 1
ATOM 748 C CA . HIS A 1 97 ? 12.101 8.513 -3.273 1.00 89.88 97 HIS A CA 1
ATOM 749 C C . HIS A 1 97 ? 11.326 9.711 -2.725 1.00 89.88 97 HIS A C 1
ATOM 751 O O . HIS A 1 97 ? 10.511 10.346 -3.398 1.00 89.88 97 HIS A O 1
ATOM 757 N N . THR A 1 98 ? 11.636 10.051 -1.481 1.00 85.94 98 THR A N 1
ATOM 758 C CA . THR A 1 98 ? 11.178 11.270 -0.826 1.00 85.94 98 THR A CA 1
ATOM 759 C C . THR A 1 98 ? 12.372 12.179 -0.586 1.00 85.94 98 THR A C 1
ATOM 761 O O . THR A 1 98 ? 13.350 11.771 0.043 1.00 85.94 98 THR A O 1
ATOM 764 N N . ALA A 1 99 ? 12.264 13.430 -1.035 1.00 82.00 99 ALA A N 1
ATOM 765 C CA . ALA A 1 99 ? 13.133 14.502 -0.574 1.00 82.00 99 ALA A CA 1
ATOM 766 C C . ALA A 1 99 ? 12.570 15.137 0.700 1.00 82.00 99 ALA A C 1
ATOM 768 O O . ALA A 1 99 ? 11.403 15.528 0.755 1.00 82.00 99 ALA A O 1
ATOM 769 N N . TYR A 1 100 ? 13.433 15.281 1.698 1.00 78.19 100 TYR A N 1
ATOM 770 C CA . TYR A 1 100 ? 13.189 16.081 2.887 1.00 78.19 100 TYR A CA 1
ATOM 771 C C . TYR A 1 100 ? 14.063 17.329 2.809 1.00 78.19 100 TYR A C 1
ATOM 773 O O . TYR A 1 100 ? 15.287 17.230 2.671 1.00 78.19 100 TYR A O 1
ATOM 781 N N . GLY A 1 101 ? 13.432 18.499 2.885 1.00 66.94 101 GLY A N 1
ATOM 782 C CA . GLY A 1 101 ? 14.138 19.762 3.059 1.00 66.94 101 GLY A CA 1
ATOM 783 C C . GLY A 1 101 ? 14.412 19.991 4.541 1.00 66.94 101 GLY A C 1
ATOM 784 O O . GLY A 1 101 ? 13.473 20.194 5.306 1.00 66.94 101 GLY A O 1
ATOM 785 N N . PHE A 1 102 ? 15.681 19.960 4.943 1.00 58.97 102 PHE A N 1
ATOM 786 C CA . PHE A 1 102 ? 16.118 20.416 6.262 1.00 58.97 102 PHE A CA 1
ATOM 787 C C . PHE A 1 102 ? 17.172 21.509 6.060 1.00 58.97 102 PHE A C 1
ATOM 789 O O . PHE A 1 102 ? 18.361 21.222 5.926 1.00 58.97 102 PHE A O 1
ATOM 796 N N . GLY A 1 103 ? 16.727 22.767 5.996 1.00 63.97 103 GLY A N 1
ATOM 797 C CA . GLY A 1 103 ? 17.607 23.899 5.690 1.00 63.97 103 GLY A CA 1
ATOM 798 C C . GLY A 1 103 ? 18.239 23.778 4.298 1.00 63.97 103 GLY A C 1
ATOM 799 O O . GLY A 1 103 ? 17.554 23.441 3.334 1.00 63.97 103 GLY A O 1
ATOM 800 N N . GLU A 1 104 ? 19.545 24.029 4.196 1.00 59.78 104 GLU A N 1
ATOM 801 C CA . GLU A 1 104 ? 20.304 23.987 2.933 1.00 59.78 104 GLU A CA 1
ATOM 802 C C . GLU A 1 104 ? 20.576 22.562 2.414 1.00 59.78 104 GLU A C 1
ATOM 804 O O . GLU A 1 104 ? 20.930 22.380 1.249 1.00 59.78 104 GLU 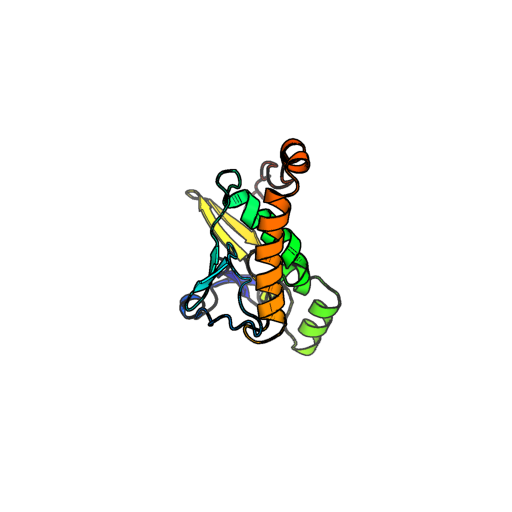A O 1
ATOM 809 N N . MET A 1 105 ? 20.378 21.528 3.241 1.00 56.53 105 MET A N 1
ATOM 810 C CA . MET A 1 105 ? 20.595 20.137 2.842 1.00 56.53 105 MET A CA 1
ATOM 811 C C . MET A 1 105 ? 19.293 19.466 2.394 1.00 56.53 105 MET A C 1
ATOM 813 O O . MET A 1 105 ? 18.350 19.279 3.168 1.00 56.53 105 MET A O 1
ATOM 817 N N . LYS A 1 106 ? 19.276 19.011 1.136 1.00 68.00 106 LYS A N 1
ATOM 818 C CA . LYS A 1 106 ? 18.265 18.076 0.630 1.00 68.00 106 LYS A CA 1
ATOM 819 C C . LYS A 1 106 ? 18.714 16.650 0.924 1.00 68.00 106 LYS A C 1
ATOM 821 O O . LYS A 1 106 ? 19.654 16.150 0.310 1.00 68.00 106 LYS A O 1
ATOM 826 N N . ARG A 1 107 ? 18.025 15.975 1.844 1.00 80.31 107 ARG A N 1
ATOM 827 C CA . ARG A 1 107 ? 18.196 14.532 2.052 1.00 80.31 107 ARG A CA 1
ATOM 828 C C . ARG A 1 107 ? 17.165 13.789 1.219 1.00 80.31 107 ARG A C 1
ATOM 830 O O . ARG A 1 107 ? 15.972 14.047 1.350 1.00 80.31 107 ARG A O 1
ATOM 837 N N . VAL A 1 108 ? 17.622 12.831 0.424 1.00 82.94 108 VAL A N 1
ATOM 838 C CA . VAL A 1 108 ? 16.755 11.923 -0.331 1.00 82.94 108 VAL A CA 1
ATOM 839 C C . VAL A 1 108 ? 16.817 10.543 0.314 1.00 82.94 108 VAL A C 1
ATOM 841 O O . VAL A 1 108 ? 17.900 10.048 0.626 1.00 82.94 108 VAL A O 1
ATOM 844 N N . SER A 1 109 ? 15.667 9.919 0.551 1.00 86.25 109 SER A N 1
ATOM 845 C CA . SER A 1 109 ? 15.602 8.517 0.971 1.00 86.25 109 SER A CA 1
ATOM 846 C C . SER A 1 109 ? 14.559 7.756 0.172 1.00 86.25 109 SER A C 1
ATOM 848 O O . SER A 1 109 ? 13.613 8.348 -0.340 1.00 86.25 109 SER A O 1
ATOM 850 N N . ALA A 1 110 ? 14.721 6.437 0.083 1.00 87.62 110 ALA A N 1
ATOM 851 C CA . ALA A 1 110 ? 13.711 5.573 -0.513 1.00 87.62 110 ALA A CA 1
ATOM 852 C C . ALA A 1 110 ? 12.370 5.731 0.221 1.00 87.62 110 ALA A C 1
ATOM 854 O O . ALA A 1 110 ? 12.321 5.722 1.455 1.00 87.62 110 ALA A O 1
ATOM 855 N N . ALA A 1 111 ? 11.302 5.877 -0.554 1.00 87.50 111 ALA A N 1
ATOM 856 C CA . ALA A 1 111 ? 9.935 5.858 -0.073 1.00 87.50 111 ALA A CA 1
ATOM 857 C C . ALA A 1 111 ? 9.567 4.455 0.434 1.00 87.50 111 ALA A C 1
ATOM 859 O O . ALA A 1 111 ? 10.042 3.437 -0.083 1.00 87.50 111 ALA A O 1
ATOM 860 N N . GLN A 1 112 ? 8.726 4.401 1.459 1.00 86.31 112 GLN A N 1
ATOM 861 C CA . GLN A 1 112 ? 8.283 3.174 2.134 1.00 86.31 112 GLN A CA 1
ATOM 862 C C . GLN A 1 112 ? 6.760 2.982 2.080 1.00 86.31 112 GLN A C 1
ATOM 864 O O . GLN A 1 112 ? 6.249 1.957 2.520 1.00 86.31 112 GLN A O 1
ATOM 869 N N . GLU A 1 113 ? 6.045 3.965 1.544 1.00 84.25 113 GLU A N 1
ATOM 870 C CA . GLU A 1 113 ? 4.593 4.121 1.593 1.00 84.25 113 GLU A CA 1
ATOM 871 C C . GLU A 1 113 ? 3.855 3.656 0.326 1.00 84.25 113 GLU A C 1
ATOM 873 O O . GLU A 1 113 ? 2.631 3.735 0.278 1.00 84.25 113 GLU A O 1
ATOM 878 N N . PHE A 1 114 ? 4.569 3.159 -0.688 1.00 88.81 114 PHE A N 1
ATOM 879 C CA . PHE A 1 114 ? 3.962 2.660 -1.926 1.00 88.81 114 PHE A CA 1
ATOM 880 C C . PHE A 1 114 ? 3.773 1.151 -1.872 1.00 88.81 114 PHE A C 1
ATOM 882 O O . PHE A 1 114 ? 4.744 0.401 -1.738 1.00 88.81 114 PHE A O 1
ATOM 889 N N . TYR A 1 115 ? 2.525 0.717 -2.033 1.00 90.44 115 TYR A N 1
ATOM 890 C CA . TYR A 1 115 ? 2.132 -0.687 -1.995 1.00 90.44 115 TYR A CA 1
ATOM 891 C C . TYR A 1 115 ? 1.262 -1.043 -3.199 1.00 90.44 115 TYR A C 1
ATOM 893 O O . TYR A 1 115 ? 0.453 -0.233 -3.648 1.00 90.44 115 TYR A O 1
ATOM 901 N N . PHE A 1 116 ? 1.385 -2.277 -3.677 1.00 88.44 116 PHE A N 1
ATOM 902 C CA . PHE A 1 116 ? 0.524 -2.844 -4.704 1.00 88.44 116 PHE A CA 1
ATOM 903 C C . PHE A 1 116 ? -0.646 -3.593 -4.080 1.00 88.44 116 PHE A C 1
ATOM 905 O O . PHE A 1 116 ? -0.459 -4.536 -3.313 1.00 88.44 116 PHE A O 1
ATOM 912 N N . PHE A 1 117 ? -1.862 -3.210 -4.446 1.00 88.06 117 PHE A N 1
ATOM 913 C CA . PHE A 1 117 ? -3.059 -3.980 -4.142 1.00 88.06 117 PHE A CA 1
ATOM 914 C C . PHE A 1 117 ? -4.154 -3.625 -5.141 1.00 88.06 117 PHE A C 1
ATOM 916 O O . PHE A 1 117 ? -4.219 -2.498 -5.638 1.00 88.06 117 PHE A O 1
ATOM 923 N N . ARG A 1 118 ? -5.038 -4.578 -5.435 1.00 89.50 118 ARG A N 1
ATOM 924 C CA . ARG A 1 118 ? -6.254 -4.268 -6.186 1.00 89.50 118 ARG A CA 1
ATOM 925 C C . ARG A 1 118 ? -7.232 -3.542 -5.254 1.00 89.50 118 ARG A C 1
ATOM 927 O O . ARG A 1 118 ? -7.548 -4.065 -4.187 1.00 89.50 118 ARG A O 1
ATOM 934 N N . PRO A 1 119 ? -7.763 -2.373 -5.644 1.00 84.94 119 PRO A N 1
ATOM 935 C CA . PRO A 1 119 ? -8.668 -1.584 -4.802 1.00 84.94 119 PRO A CA 1
ATOM 936 C C . PRO A 1 119 ? -10.058 -2.224 -4.646 1.00 84.94 119 PRO A C 1
ATOM 938 O O . PRO A 1 119 ? -10.881 -1.730 -3.881 1.00 84.94 119 PRO A O 1
ATOM 941 N N . ARG A 1 120 ? -10.339 -3.313 -5.374 1.00 88.94 120 ARG A N 1
ATOM 942 C CA . ARG A 1 120 ? -11.591 -4.078 -5.334 1.00 88.94 120 ARG A CA 1
ATOM 943 C C . ARG A 1 120 ? -11.290 -5.562 -5.133 1.00 88.94 120 ARG A C 1
ATOM 945 O O . ARG A 1 120 ? -10.281 -6.056 -5.639 1.00 88.94 120 ARG A O 1
ATOM 952 N N . GLY A 1 121 ? -12.201 -6.269 -4.470 1.00 88.94 121 GLY A N 1
ATOM 953 C CA . GLY A 1 121 ? -12.096 -7.716 -4.257 1.00 88.94 121 GLY A CA 1
ATOM 954 C C . GLY A 1 121 ? -11.136 -8.085 -3.124 1.00 88.94 121 GLY A C 1
ATOM 955 O O . GLY A 1 121 ? -10.982 -7.334 -2.161 1.00 88.94 121 GLY A O 1
ATOM 956 N N . ASP A 1 122 ? -10.494 -9.246 -3.242 1.00 90.75 122 ASP A N 1
ATOM 957 C CA . ASP A 1 122 ? -9.778 -9.893 -2.133 1.00 90.75 122 ASP A CA 1
ATOM 958 C C . ASP A 1 122 ? -8.641 -9.063 -1.532 1.00 90.75 122 ASP A C 1
ATOM 960 O O . ASP A 1 122 ? -8.397 -9.145 -0.333 1.00 90.75 122 ASP A O 1
ATOM 964 N N . ASP A 1 123 ? -7.923 -8.268 -2.331 1.00 91.31 123 ASP A N 1
ATOM 965 C CA . ASP A 1 123 ? -6.794 -7.489 -1.806 1.00 91.31 123 ASP A CA 1
ATOM 966 C C . ASP A 1 123 ? -7.275 -6.301 -0.961 1.00 91.31 123 ASP A C 1
ATOM 968 O O . ASP A 1 123 ? -6.661 -5.985 0.058 1.00 91.31 123 ASP A O 1
ATOM 972 N N . ALA A 1 124 ? -8.409 -5.694 -1.330 1.00 91.12 124 ALA A N 1
ATOM 973 C CA . ALA A 1 124 ? -9.074 -4.686 -0.510 1.00 91.12 124 ALA A CA 1
ATOM 974 C C . ALA A 1 124 ? -9.586 -5.296 0.805 1.00 91.12 124 ALA A C 1
ATOM 976 O O . ALA A 1 124 ? -9.406 -4.707 1.873 1.00 91.12 124 ALA A O 1
ATOM 977 N N . ASP A 1 125 ? -10.156 -6.503 0.740 1.00 92.31 125 ASP A N 1
ATOM 978 C CA . ASP A 1 125 ? -10.573 -7.268 1.918 1.00 92.31 125 ASP A CA 1
ATOM 979 C C . ASP A 1 125 ? -9.369 -7.575 2.825 1.00 92.31 125 ASP A C 1
ATOM 981 O O . ASP A 1 125 ? -9.405 -7.317 4.027 1.00 92.31 125 ASP A O 1
ATOM 985 N N . ARG A 1 126 ? -8.251 -8.043 2.259 1.00 92.50 126 ARG A N 1
ATOM 986 C CA . ARG A 1 126 ? -7.008 -8.310 3.002 1.00 92.50 126 ARG A CA 1
ATOM 987 C C . ARG A 1 126 ? -6.454 -7.062 3.673 1.00 92.50 126 ARG A C 1
ATOM 989 O O . ARG A 1 126 ? -6.063 -7.148 4.835 1.00 92.50 126 ARG A O 1
ATOM 996 N N . LEU A 1 127 ? -6.432 -5.920 2.983 1.00 92.94 127 LEU A N 1
ATOM 997 C CA . LEU A 1 127 ? -5.989 -4.653 3.570 1.00 92.94 127 LEU A CA 1
ATOM 998 C C . LEU A 1 127 ? -6.846 -4.292 4.789 1.00 92.94 127 LEU A C 1
ATOM 1000 O O . LEU A 1 127 ? -6.30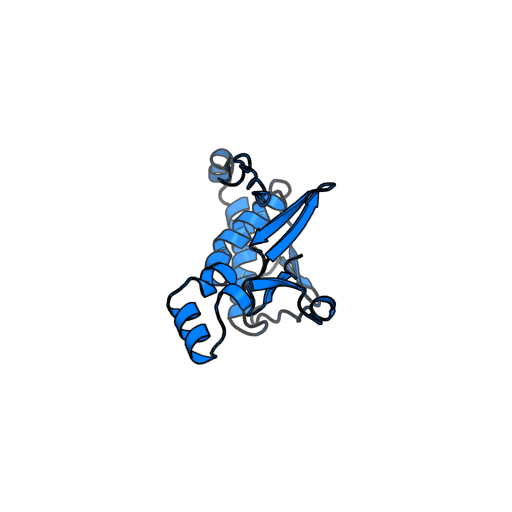8 -3.991 5.854 1.00 92.94 127 LEU A O 1
ATOM 1004 N N . LEU A 1 128 ? -8.169 -4.398 4.660 1.00 94.06 128 LEU A N 1
ATOM 1005 C CA . LEU A 1 128 ? -9.097 -4.174 5.763 1.00 94.06 128 LEU A CA 1
ATOM 1006 C C . LEU A 1 128 ? -8.816 -5.117 6.947 1.00 94.06 128 LEU A C 1
ATOM 1008 O O . LEU A 1 128 ? -8.681 -4.650 8.080 1.00 94.06 128 LEU A O 1
ATOM 1012 N N . ARG A 1 129 ? -8.641 -6.422 6.696 1.00 94.69 129 ARG A N 1
ATOM 1013 C CA . ARG A 1 129 ? -8.327 -7.404 7.752 1.00 94.69 129 ARG A CA 1
ATOM 1014 C C . ARG A 1 129 ? -6.974 -7.144 8.409 1.00 94.69 129 ARG A C 1
ATOM 1016 O O . ARG A 1 129 ? -6.861 -7.301 9.620 1.00 94.69 129 ARG A O 1
ATOM 1023 N N . ILE A 1 130 ? -5.959 -6.714 7.659 1.00 94.94 130 ILE A N 1
ATOM 1024 C CA . ILE A 1 130 ? -4.653 -6.326 8.216 1.00 94.94 130 ILE A CA 1
ATOM 1025 C C . ILE A 1 130 ? -4.821 -5.197 9.237 1.00 94.94 130 ILE A C 1
ATOM 1027 O O . ILE A 1 130 ? -4.272 -5.290 10.336 1.00 94.94 130 ILE A O 1
ATOM 1031 N N . VAL A 1 131 ? -5.595 -4.161 8.901 1.00 95.12 131 VAL A N 1
ATOM 1032 C CA . VAL A 1 131 ? -5.848 -3.026 9.801 1.00 95.12 131 VAL A CA 1
ATOM 1033 C C . VAL A 1 131 ? -6.613 -3.465 11.049 1.00 95.12 131 VAL A C 1
ATOM 1035 O O . VAL A 1 131 ? -6.208 -3.135 12.166 1.00 95.12 131 VAL A O 1
ATOM 1038 N N . GLU A 1 132 ? -7.677 -4.250 10.889 1.00 94.88 132 GLU A N 1
ATOM 1039 C CA . GLU A 1 132 ? -8.447 -4.773 12.022 1.00 94.88 132 GLU A CA 1
ATOM 1040 C C . GLU A 1 132 ? -7.589 -5.646 12.946 1.00 94.88 132 GLU A C 1
ATOM 1042 O O . GLU A 1 132 ? -7.654 -5.497 14.167 1.00 94.88 132 GLU A O 1
ATOM 1047 N N . LEU A 1 133 ? -6.732 -6.501 12.381 1.00 94.06 133 LEU A N 1
ATOM 1048 C CA . LEU A 1 133 ? -5.824 -7.359 13.142 1.00 94.06 133 LEU A CA 1
ATOM 1049 C C . LEU A 1 133 ? -4.767 -6.563 13.910 1.00 94.06 133 LEU A C 1
ATOM 1051 O O . LEU A 1 133 ? -4.453 -6.928 15.040 1.00 94.06 133 LEU A O 1
ATOM 1055 N N . ILE A 1 134 ? -4.234 -5.470 13.346 1.00 94.56 134 ILE A N 1
ATOM 1056 C CA . ILE A 1 134 ? -3.306 -4.579 14.067 1.00 94.56 134 ILE A CA 1
ATOM 1057 C C . ILE A 1 134 ? -3.954 -4.084 15.364 1.00 94.56 134 ILE A C 1
ATOM 1059 O O . ILE A 1 134 ? -3.342 -4.157 16.432 1.00 94.56 134 ILE A O 1
ATOM 1063 N N . ILE A 1 135 ? -5.194 -3.605 15.275 1.00 94.00 135 ILE A N 1
ATOM 1064 C CA . ILE A 1 135 ? -5.906 -3.018 16.415 1.00 94.00 135 ILE A CA 1
ATOM 1065 C C . ILE A 1 135 ? -6.336 -4.102 17.398 1.00 94.00 135 ILE A C 1
ATOM 1067 O O . ILE A 1 135 ? -6.129 -3.953 18.602 1.00 94.00 135 ILE A O 1
ATOM 1071 N N . HIS A 1 136 ? -6.879 -5.209 16.892 1.00 92.38 136 HIS A N 1
ATOM 1072 C CA . HIS A 1 136 ? -7.259 -6.360 17.701 1.00 92.38 136 HIS A CA 1
ATOM 1073 C C . HIS A 1 136 ? -6.073 -6.884 18.517 1.00 92.38 136 HIS A C 1
ATOM 1075 O O . HIS A 1 136 ? -6.175 -7.007 19.737 1.00 92.38 136 HIS A O 1
ATOM 1081 N N . ASP A 1 137 ? -4.932 -7.143 17.873 1.00 91.88 137 ASP A N 1
ATOM 1082 C CA . ASP A 1 137 ? -3.746 -7.667 18.552 1.00 91.88 137 ASP A CA 1
ATOM 1083 C C . ASP A 1 137 ? -3.227 -6.693 19.609 1.00 91.88 137 ASP A C 1
ATOM 1085 O O . ASP A 1 137 ? -2.855 -7.119 20.704 1.00 91.88 137 ASP A O 1
ATOM 1089 N N . HIS A 1 138 ? -3.251 -5.386 19.331 1.00 90.31 138 HIS A N 1
ATOM 1090 C CA . HIS A 1 138 ? -2.860 -4.379 20.317 1.00 90.31 138 HIS A CA 1
ATOM 1091 C C . HIS A 1 138 ? -3.757 -4.392 21.546 1.00 90.31 138 HIS A C 1
ATOM 1093 O O . HIS A 1 138 ? -3.254 -4.327 22.670 1.00 90.31 138 HIS A O 1
ATOM 1099 N N . VAL A 1 139 ? -5.076 -4.470 21.357 1.00 89.75 139 VAL A N 1
ATOM 1100 C CA . VAL A 1 139 ? -6.057 -4.478 22.451 1.00 89.75 139 VAL A CA 1
ATOM 1101 C C . VAL A 1 139 ? -5.964 -5.775 23.256 1.00 89.75 139 VAL A C 1
ATOM 1103 O O . VAL A 1 139 ? -5.894 -5.712 24.483 1.00 89.75 139 VAL A O 1
ATOM 1106 N N . MET A 1 140 ? -5.886 -6.923 22.582 1.00 89.31 140 MET A N 1
ATOM 1107 C CA . MET A 1 140 ? -5.962 -8.246 23.210 1.00 89.31 140 MET A CA 1
ATOM 1108 C C . MET A 1 140 ? -4.630 -8.766 23.762 1.00 89.31 140 MET A C 1
ATOM 1110 O O . MET A 1 140 ? -4.638 -9.675 24.591 1.00 89.31 140 MET A O 1
ATOM 1114 N N . ARG A 1 141 ? -3.474 -8.220 23.351 1.00 82.94 141 ARG A N 1
ATOM 1115 C CA . ARG A 1 141 ? -2.143 -8.682 23.806 1.00 82.94 141 ARG A CA 1
ATOM 1116 C C . ARG A 1 141 ? -1.356 -7.595 24.553 1.00 82.94 141 ARG A C 1
ATOM 1118 O O . ARG A 1 141 ? -0.251 -7.236 24.140 1.00 82.94 141 ARG A O 1
ATOM 1125 N N . PRO A 1 142 ? -1.847 -7.095 25.704 1.00 65.56 142 PRO A N 1
ATOM 1126 C CA . PRO A 1 142 ? -1.192 -6.014 26.443 1.00 65.56 142 PRO A CA 1
ATOM 1127 C C . PRO A 1 142 ? 0.221 -6.369 26.936 1.00 65.56 142 PRO A C 1
ATOM 1129 O O . PRO A 1 142 ? 1.065 -5.485 27.067 1.00 65.56 142 PRO A O 1
ATOM 1132 N N . GLN A 1 143 ? 0.521 -7.655 27.145 1.00 59.69 143 GLN A N 1
ATOM 1133 C CA . GLN A 1 143 ? 1.848 -8.132 27.556 1.00 59.69 143 GLN A CA 1
ATOM 1134 C C . GLN A 1 143 ? 2.966 -7.826 26.542 1.00 59.69 143 GLN A C 1
ATOM 1136 O O . GLN A 1 143 ? 4.119 -7.657 26.932 1.00 59.69 143 GLN A O 1
ATOM 1141 N N . TRP A 1 144 ? 2.641 -7.677 25.253 1.00 55.75 144 TRP A N 1
ATOM 1142 C CA . TRP A 1 144 ? 3.615 -7.315 24.216 1.00 55.75 144 TRP A CA 1
ATOM 1143 C C . TRP A 1 144 ? 3.910 -5.808 24.161 1.00 55.75 144 TRP A C 1
ATOM 1145 O O . TRP A 1 144 ? 4.935 -5.413 23.607 1.00 55.75 144 TRP A O 1
ATOM 1155 N N . ARG A 1 145 ? 3.091 -4.968 24.815 1.00 57.69 145 ARG A N 1
ATOM 1156 C CA . ARG A 1 145 ? 3.289 -3.507 24.876 1.00 57.69 145 ARG A CA 1
ATOM 1157 C C . ARG A 1 145 ? 4.555 -3.114 25.652 1.00 57.69 145 ARG A C 1
ATOM 1159 O O . ARG A 1 145 ? 5.196 -2.130 25.309 1.00 57.69 145 ARG A O 1
ATOM 1166 N N . LYS A 1 146 ? 4.956 -3.893 26.672 1.00 48.62 146 LYS A N 1
ATOM 1167 C CA . LYS A 1 146 ? 6.150 -3.607 27.504 1.00 48.62 146 LYS A CA 1
ATOM 1168 C C . LYS A 1 146 ? 7.480 -3.967 26.830 1.00 48.62 146 LYS A C 1
ATOM 1170 O O . LYS A 1 146 ? 8.496 -3.356 27.140 1.00 48.62 146 LYS A O 1
ATOM 1175 N N . ALA A 1 147 ? 7.482 -4.932 25.908 1.00 46.12 147 ALA A N 1
ATOM 1176 C CA . ALA A 1 147 ? 8.690 -5.363 25.197 1.00 46.12 147 ALA A CA 1
ATOM 1177 C C . ALA A 1 147 ? 9.012 -4.486 23.971 1.00 46.12 147 ALA A C 1
ATOM 1179 O O . ALA A 1 147 ? 10.116 -4.542 23.434 1.00 46.12 147 ALA A O 1
ATOM 1180 N N . ALA A 1 148 ? 8.063 -3.657 23.530 1.00 48.66 148 ALA A N 1
ATOM 1181 C CA . ALA A 1 148 ? 8.171 -2.838 22.331 1.00 48.66 148 ALA A CA 1
ATOM 1182 C C . ALA A 1 148 ? 8.722 -1.426 22.606 1.00 48.66 148 ALA A C 1
ATOM 1184 O O . ALA A 1 148 ? 8.275 -0.454 21.995 1.00 48.66 148 ALA A O 1
ATOM 1185 N N . SER A 1 149 ? 9.767 -1.293 23.435 1.00 46.31 149 SER A N 1
ATOM 1186 C CA . SER A 1 149 ? 10.702 -0.159 23.318 1.00 46.31 149 SER A CA 1
ATOM 1187 C C . SER A 1 149 ? 11.508 -0.319 22.017 1.00 46.31 149 SER A C 1
ATOM 1189 O O . SER A 1 149 ? 12.714 -0.554 21.977 1.00 46.31 149 SER A O 1
ATOM 1191 N N . TRP A 1 150 ? 10.786 -0.282 20.900 1.00 48.75 150 TRP A N 1
ATOM 1192 C CA . TRP A 1 150 ? 11.236 -0.740 19.599 1.00 48.75 150 TRP A CA 1
ATOM 1193 C C . TRP A 1 150 ? 12.111 0.345 18.963 1.00 48.75 150 TRP A C 1
ATOM 1195 O O . TRP A 1 150 ? 11.622 1.288 18.326 1.00 48.75 150 TRP A O 1
ATOM 1205 N N . ARG A 1 151 ? 13.429 0.227 19.162 1.00 42.22 151 ARG A N 1
ATOM 1206 C CA . ARG A 1 151 ? 14.441 1.072 18.515 1.00 42.22 151 ARG A CA 1
ATOM 1207 C C . ARG A 1 151 ? 14.559 0.673 17.044 1.00 42.22 151 ARG A C 1
ATOM 1209 O O . ARG A 1 151 ? 14.958 -0.439 16.717 1.00 42.22 151 ARG A O 1
ATOM 1216 N N . SER A 1 152 ? 14.201 1.585 16.143 1.00 41.28 152 SER A N 1
ATOM 1217 C CA . SER A 1 152 ? 14.469 1.412 14.711 1.00 41.28 152 SER A CA 1
ATOM 1218 C C . SER A 1 152 ? 15.967 1.577 14.448 1.00 41.28 152 SER A C 1
ATOM 1220 O O . SER A 1 152 ? 16.564 2.532 14.944 1.00 41.28 152 SER A O 1
ATOM 1222 N N . ARG A 1 153 ? 16.564 0.715 13.608 1.00 45.94 153 ARG A N 1
ATOM 1223 C CA . ARG A 1 153 ? 17.959 0.873 13.137 1.00 45.94 153 ARG A CA 1
ATOM 1224 C C . ARG A 1 153 ? 18.205 2.214 12.427 1.00 45.94 153 ARG A C 1
ATOM 1226 O O . ARG A 1 153 ? 19.341 2.657 12.352 1.00 45.94 153 ARG A O 1
ATOM 1233 N N . ALA A 1 154 ? 17.153 2.889 11.958 1.00 45.44 154 ALA A N 1
ATOM 1234 C CA . ALA A 1 154 ? 17.243 4.200 11.314 1.00 45.44 154 ALA A CA 1
ATOM 1235 C C . ALA A 1 154 ? 17.464 5.378 12.290 1.00 45.44 154 ALA A C 1
ATOM 1237 O O . ALA A 1 154 ? 17.519 6.522 11.850 1.00 45.44 154 ALA A O 1
ATOM 1238 N N . GLN A 1 155 ? 17.582 5.126 13.600 1.00 48.84 155 GLN A N 1
ATOM 1239 C CA . GLN A 1 155 ? 17.999 6.131 14.591 1.00 48.84 155 GLN A CA 1
ATOM 1240 C C . GLN A 1 155 ? 19.531 6.270 14.711 1.00 48.84 155 GLN A C 1
ATOM 1242 O O . GLN A 1 155 ? 20.010 6.967 15.601 1.00 48.84 155 GLN A O 1
ATOM 1247 N N . GLY A 1 156 ? 20.305 5.627 13.827 1.00 37.00 156 GLY A N 1
ATOM 1248 C CA . GLY A 1 156 ? 21.738 5.877 13.677 1.00 37.00 156 GLY A CA 1
ATOM 1249 C C . GLY A 1 156 ? 21.999 7.157 12.880 1.00 37.00 156 GLY A C 1
ATOM 1250 O O . GLY A 1 156 ? 21.428 7.351 11.807 1.00 37.00 156 GLY A O 1
ATOM 1251 N N . PHE A 1 157 ? 22.849 8.029 13.421 1.00 36.22 157 PHE A N 1
ATOM 1252 C CA . PHE A 1 157 ? 23.335 9.257 12.795 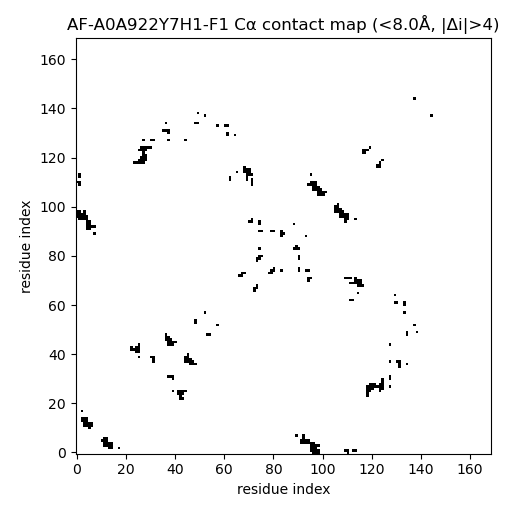1.00 36.22 157 PHE A CA 1
ATOM 1253 C C . PHE A 1 157 ? 23.767 9.016 11.341 1.00 36.22 157 PHE A C 1
ATOM 1255 O O . PHE A 1 157 ? 24.585 8.140 11.064 1.00 36.22 157 PHE A O 1
ATOM 1262 N N . GLY A 1 158 ? 23.220 9.803 10.411 1.00 35.22 158 GLY A N 1
ATOM 1263 C CA . GLY A 1 158 ? 23.673 9.800 9.026 1.00 35.22 158 GLY A CA 1
ATOM 1264 C C . GLY A 1 158 ? 25.122 10.270 8.960 1.00 35.22 158 GLY A C 1
ATOM 1265 O O . GLY A 1 158 ? 25.409 11.413 9.302 1.00 35.22 158 GLY A O 1
ATOM 1266 N N . HIS A 1 159 ? 26.030 9.403 8.518 1.00 34.59 159 HIS A N 1
ATOM 1267 C CA . HIS A 1 159 ? 27.285 9.868 7.940 1.00 34.59 159 HIS A CA 1
ATOM 1268 C C . HIS A 1 159 ? 26.935 10.590 6.639 1.00 34.59 159 HIS A C 1
ATOM 1270 O O . HIS A 1 159 ? 26.391 9.988 5.712 1.00 34.59 159 HIS A O 1
ATOM 1276 N N . GLY A 1 160 ? 27.167 11.902 6.621 1.00 33.00 160 GLY A N 1
ATOM 1277 C CA . GLY A 1 160 ? 27.035 12.717 5.425 1.00 33.00 160 GLY A CA 1
ATOM 1278 C C . GLY A 1 160 ? 27.981 12.192 4.353 1.00 33.00 160 GLY A C 1
ATOM 1279 O O . GLY A 1 160 ? 29.178 12.046 4.591 1.00 33.00 160 GLY A O 1
ATOM 1280 N N . TYR A 1 161 ? 27.442 11.899 3.173 1.00 35.41 161 TYR A N 1
ATOM 1281 C CA . TYR A 1 161 ? 28.266 11.727 1.988 1.00 35.41 161 TYR A CA 1
ATOM 1282 C C . TYR A 1 161 ? 28.861 13.095 1.654 1.00 35.41 161 TYR A C 1
ATOM 1284 O O . TYR A 1 161 ? 28.162 13.992 1.184 1.00 35.41 161 TYR A O 1
ATOM 1292 N N . GLY A 1 162 ? 30.141 13.265 1.986 1.00 31.00 162 GLY A N 1
ATOM 1293 C CA . GLY A 1 162 ? 30.923 14.432 1.614 1.00 31.00 162 GLY A CA 1
ATOM 1294 C C . GLY A 1 162 ? 30.986 14.552 0.096 1.00 31.00 162 GLY A C 1
ATOM 1295 O O . GLY A 1 162 ? 31.362 13.610 -0.602 1.00 31.00 162 GLY A O 1
ATOM 1296 N N . VAL A 1 163 ? 30.608 15.725 -0.400 1.00 34.81 163 VAL A N 1
ATOM 1297 C CA . VAL A 1 1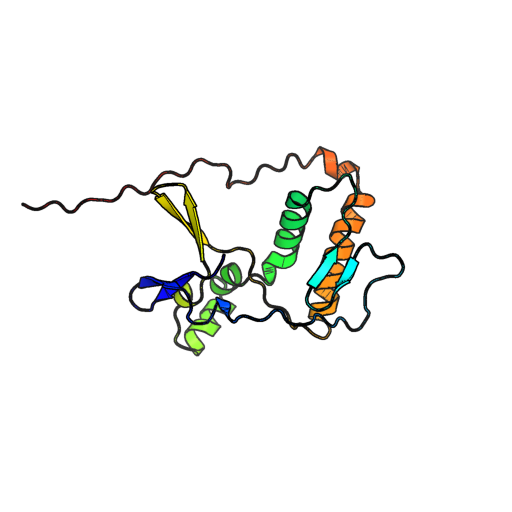63 ? 30.826 16.147 -1.780 1.00 34.81 163 VAL A CA 1
ATOM 1298 C C . VAL A 1 163 ? 32.337 16.164 -2.018 1.00 34.81 163 VAL A C 1
ATOM 1300 O O . VAL A 1 163 ? 33.059 16.950 -1.407 1.00 34.81 163 VAL A O 1
ATOM 1303 N N . ARG A 1 164 ? 32.837 15.276 -2.884 1.00 32.75 164 ARG A N 1
ATOM 1304 C CA . ARG A 1 164 ? 34.180 15.418 -3.455 1.00 32.75 164 ARG A CA 1
ATOM 1305 C C . ARG A 1 164 ? 34.132 16.572 -4.454 1.00 32.75 164 ARG A C 1
ATOM 1307 O O . ARG A 1 164 ? 33.572 16.420 -5.535 1.00 32.75 164 ARG A O 1
ATOM 1314 N N . SER A 1 165 ? 34.708 17.711 -4.085 1.00 37.06 165 SER A N 1
ATOM 1315 C CA . SER A 1 165 ? 35.020 18.780 -5.035 1.00 37.06 165 SER A CA 1
ATOM 1316 C C . SER A 1 165 ? 36.055 18.288 -6.059 1.00 37.06 165 SER A C 1
ATOM 1318 O O . SER A 1 165 ? 36.971 17.551 -5.679 1.00 37.06 165 SER A O 1
ATOM 1320 N N . PRO A 1 166 ? 35.941 18.674 -7.340 1.00 37.81 166 PRO A N 1
ATOM 1321 C CA . PRO A 1 166 ? 36.906 18.298 -8.362 1.00 37.81 166 PRO A CA 1
ATOM 1322 C C . PRO A 1 166 ? 38.205 19.092 -8.180 1.00 37.81 166 PRO A C 1
ATOM 1324 O O . PRO A 1 166 ? 38.212 20.321 -8.160 1.00 37.81 166 PRO A O 1
ATOM 1327 N N . SER A 1 167 ? 39.314 18.369 -8.043 1.00 41.44 167 SER A N 1
ATOM 1328 C CA . SER A 1 167 ? 40.667 18.908 -8.154 1.00 41.44 167 SER A CA 1
ATOM 1329 C C . SER A 1 167 ? 40.940 19.318 -9.599 1.00 41.44 167 SER A C 1
ATOM 1331 O O . SER A 1 167 ? 40.771 18.502 -10.505 1.00 41.44 167 SER A O 1
ATOM 1333 N N . THR A 1 168 ? 41.409 20.545 -9.805 1.00 33.50 168 THR A N 1
ATOM 1334 C CA . THR A 1 168 ? 42.013 20.982 -11.072 1.00 33.50 168 THR A CA 1
ATOM 1335 C C . THR A 1 168 ? 43.196 21.896 -10.752 1.00 33.50 168 THR A C 1
ATOM 1337 O O . THR A 1 168 ? 43.137 22.602 -9.745 1.00 33.50 168 THR A O 1
ATOM 1340 N N . PRO A 1 169 ? 44.160 21.977 -11.674 1.00 46.59 169 PRO A N 1
ATOM 1341 C CA . PRO A 1 169 ? 45.420 21.236 -11.717 1.00 46.59 169 PRO A CA 1
ATOM 1342 C C . PRO A 1 169 ? 46.522 21.793 -10.801 1.00 46.59 169 PRO A C 1
ATOM 1344 O O . PRO A 1 169 ? 46.521 23.012 -10.522 1.00 46.59 169 PRO A O 1
#

Secondary structure (DSSP, 8-state):
---EEE-TTS-EEEPTTGGGPPPPPPB-SS-SPTT-SEEE-SSSEEE---TT--HHHHHHHHHHHHGGGBHHHHHTSHHHHHHHHHHT--HHHH--EEEEEETTEEEEEE----B---SBSHHHHHHHHHHHHHHHHHHH-GGGTTT-----GGGS--------PPP--